Protein AF-A0A6A4GL50-F1 (afdb_monomer)

Organism: NCBI:txid1447944

Foldseek 3Di:
DDDPPPDQDDQDADDPQQAAELCPNHAPVVLLVQLCVSCVVQLLNCQQVVLQPQDDDPDFDPWDWDQDPVRDIDTDGPPDPDDDDDPSNDSHDDNVSSVVSQVSSLSNNVSRHDPLCVVPVCSVVDTNNRSNVSSCVSRVVVRVVVVVVVVVQVVPQDDDPPDDPVRSVVSD

Secondary structure (DSSP, 8-state):
------PPPPPPP--GGGSB-TTSSS-HHHHHHHHHHHHHTTT-THHHHSSSPPPPPP-PPPPEEEE-TTS-EEEEPPPPPPPP---TT-SS--HHHHHHHHHHHHHHHHHTBSSHHHH-TTTTTS-HHHHHHHHHHHHHHHHHHHHHHHHHHHHH-PPPTTS-HHHHHTT-

Structure (mmCIF, N/CA/C/O backbone):
data_AF-A0A6A4GL50-F1
#
_entry.id   AF-A0A6A4GL50-F1
#
loop_
_atom_site.group_PDB
_atom_site.id
_atom_site.type_symbol
_atom_site.label_atom_id
_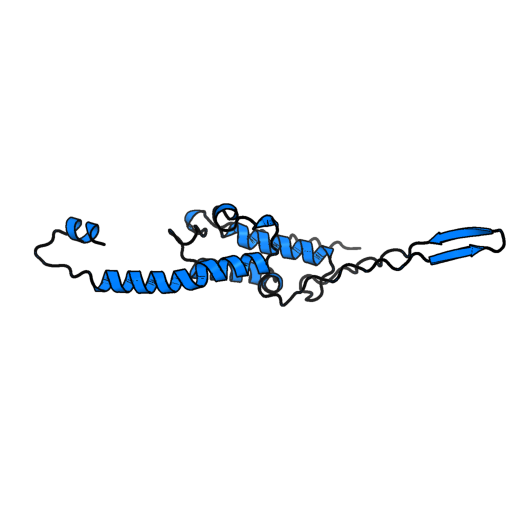atom_site.label_alt_id
_atom_site.label_comp_id
_atom_site.label_asym_id
_atom_site.label_entity_id
_atom_site.label_seq_id
_atom_site.pdbx_PDB_ins_code
_atom_site.Cartn_x
_atom_site.Cartn_y
_atom_site.Cartn_z
_atom_site.occupancy
_atom_site.B_iso_or_equiv
_atom_site.auth_seq_id
_atom_site.auth_comp_id
_atom_site.auth_asym_id
_atom_site.auth_atom_id
_atom_site.pdbx_PDB_model_num
ATOM 1 N N . MET A 1 1 ? 9.651 13.437 -33.288 1.00 37.19 1 MET A N 1
ATOM 2 C CA . MET A 1 1 ? 9.071 12.284 -32.567 1.00 37.19 1 MET A CA 1
ATOM 3 C C . MET A 1 1 ? 8.153 12.846 -31.500 1.00 37.19 1 MET A C 1
ATOM 5 O O . MET A 1 1 ? 8.618 13.631 -30.684 1.00 37.19 1 MET A O 1
ATOM 9 N N . ALA A 1 2 ? 6.850 12.583 -31.592 1.00 34.31 2 ALA A N 1
ATOM 10 C CA . ALA A 1 2 ? 5.874 13.139 -30.664 1.00 34.31 2 ALA A CA 1
ATOM 11 C C . ALA A 1 2 ? 6.056 12.478 -29.292 1.00 34.31 2 ALA A C 1
ATOM 13 O O . ALA A 1 2 ? 5.814 11.284 -29.136 1.00 34.31 2 ALA A O 1
ATOM 14 N N . SER A 1 3 ? 6.523 13.257 -28.316 1.00 41.41 3 SER A N 1
ATOM 15 C CA . SER A 1 3 ? 6.338 12.932 -26.907 1.00 41.41 3 SER A CA 1
ATOM 16 C C . SER A 1 3 ? 4.833 12.841 -26.684 1.00 41.41 3 SER A C 1
ATOM 18 O O . SER A 1 3 ? 4.125 13.834 -26.864 1.00 41.41 3 SER A O 1
ATOM 20 N N . ASN A 1 4 ? 4.324 11.650 -26.371 1.00 41.97 4 ASN A N 1
ATOM 21 C CA . ASN A 1 4 ? 2.962 11.496 -25.878 1.00 41.97 4 ASN A CA 1
ATOM 22 C C . ASN A 1 4 ? 2.911 12.166 -24.501 1.00 41.97 4 ASN A C 1
ATOM 24 O O . ASN A 1 4 ? 3.065 11.510 -23.475 1.00 41.97 4 ASN A O 1
ATOM 28 N N . GLY A 1 5 ? 2.740 13.491 -24.497 1.00 40.22 5 GLY A N 1
ATOM 29 C CA . GLY A 1 5 ? 2.567 14.348 -23.327 1.00 40.22 5 GLY A CA 1
ATOM 30 C C . GLY A 1 5 ? 1.222 14.112 -22.646 1.00 40.22 5 GLY A C 1
ATOM 31 O O . GLY A 1 5 ? 0.469 15.048 -22.399 1.00 40.22 5 GLY A O 1
ATOM 32 N N . ALA A 1 6 ? 0.893 12.851 -22.375 1.00 57.22 6 ALA A N 1
ATOM 33 C CA . ALA A 1 6 ? -0.196 12.504 -21.491 1.00 57.22 6 ALA A CA 1
ATOM 34 C C . ALA A 1 6 ? 0.267 12.836 -20.072 1.00 57.22 6 ALA A C 1
ATOM 36 O O . ALA A 1 6 ? 1.087 12.127 -19.487 1.00 57.22 6 ALA A O 1
ATOM 37 N N . ILE A 1 7 ? -0.232 13.954 -19.541 1.00 62.22 7 ILE A N 1
ATOM 38 C CA . ILE A 1 7 ? -0.081 14.300 -18.129 1.00 62.22 7 ILE A CA 1
ATOM 39 C C . ILE A 1 7 ? -0.572 13.096 -17.327 1.00 62.22 7 ILE A C 1
ATOM 41 O O . ILE A 1 7 ? -1.726 12.678 -17.439 1.00 62.22 7 ILE A O 1
ATOM 45 N N . LEU A 1 8 ? 0.337 12.503 -16.560 1.00 68.38 8 LEU A N 1
ATOM 46 C CA . LEU A 1 8 ? 0.020 11.365 -15.718 1.00 68.38 8 LEU A CA 1
ATOM 47 C C . LEU A 1 8 ? -1.052 11.775 -14.699 1.00 68.38 8 LEU A C 1
ATOM 49 O O . LEU A 1 8 ? -0.932 12.853 -14.113 1.00 68.38 8 LEU A O 1
ATOM 53 N N . PRO A 1 9 ? -2.082 10.941 -14.451 1.00 78.94 9 PRO A N 1
ATOM 54 C CA . PRO A 1 9 ? -3.105 11.290 -13.476 1.00 78.94 9 PRO A CA 1
ATOM 55 C C . PRO A 1 9 ? -2.478 11.590 -12.104 1.00 78.94 9 PRO A C 1
ATOM 57 O O . PRO A 1 9 ? -1.555 10.878 -11.686 1.00 78.94 9 PRO A O 1
ATOM 60 N N . PRO A 1 10 ? -2.952 12.625 -11.396 1.00 84.81 10 PRO A N 1
ATOM 61 C CA . PRO A 1 10 ? -2.401 12.984 -10.098 1.00 84.81 10 PRO A CA 1
ATOM 62 C C . PRO A 1 10 ? -2.530 11.818 -9.113 1.00 84.81 10 PRO A C 1
ATOM 64 O O . PRO A 1 10 ? -3.435 10.981 -9.210 1.00 84.81 10 PRO A O 1
ATOM 67 N N . ILE A 1 11 ? -1.607 11.753 -8.153 1.00 84.00 11 ILE A N 1
ATOM 68 C CA . ILE A 1 11 ? -1.756 10.840 -7.019 1.00 84.00 11 ILE A CA 1
ATOM 69 C C . ILE A 1 11 ? -3.000 11.297 -6.244 1.00 84.00 11 ILE A C 1
ATOM 71 O O . ILE A 1 11 ? -3.110 12.487 -5.948 1.00 84.00 11 ILE A O 1
ATOM 75 N N . PRO A 1 12 ? -3.943 10.392 -5.928 1.00 83.88 12 PRO A N 1
ATOM 76 C CA . PRO A 1 12 ? -5.129 10.765 -5.183 1.00 83.88 12 PRO A CA 1
ATOM 77 C C . PRO A 1 12 ? -4.728 11.265 -3.801 1.00 83.88 12 PRO A C 1
ATOM 79 O O . PRO A 1 12 ? -4.055 10.557 -3.041 1.00 83.88 12 PRO A O 1
ATOM 82 N N . GLU A 1 13 ? -5.168 12.475 -3.485 1.00 86.50 13 GLU A N 1
ATOM 83 C CA . GLU A 1 13 ? -5.058 13.042 -2.154 1.00 86.50 13 GLU A CA 1
ATOM 84 C C . GLU A 1 13 ? -6.230 12.543 -1.308 1.00 86.50 13 GLU A C 1
ATOM 86 O O . GLU A 1 13 ? -7.393 12.618 -1.709 1.00 86.50 13 GLU A O 1
ATOM 91 N N . VAL A 1 14 ? -5.912 11.972 -0.150 1.00 88.25 14 VAL A N 1
ATOM 92 C CA . VAL A 1 14 ? -6.900 11.456 0.796 1.00 88.25 14 VAL A CA 1
ATOM 93 C C . VAL A 1 14 ? -6.891 12.360 2.015 1.00 88.25 14 VAL A C 1
ATOM 95 O O . VAL A 1 14 ? -5.834 12.594 2.60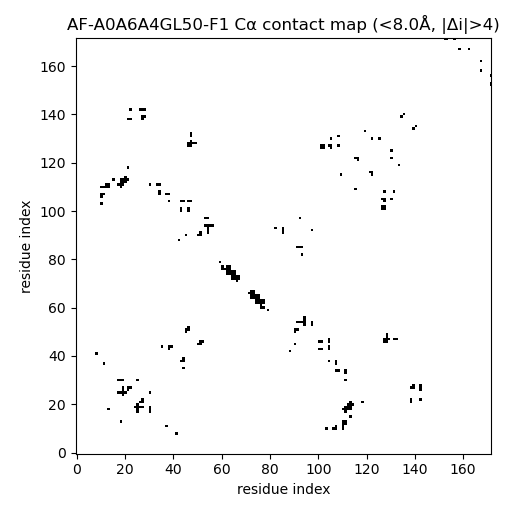7 1.00 88.25 14 VAL A O 1
ATOM 98 N N . SER A 1 15 ? -8.071 12.848 2.393 1.00 87.12 15 SER A N 1
ATOM 99 C CA . SER A 1 15 ? -8.266 13.651 3.597 1.00 87.12 15 SER A CA 1
ATOM 100 C C . SER A 1 15 ? -7.721 12.930 4.834 1.00 87.12 15 SER A C 1
ATOM 102 O O . SER A 1 15 ? -7.810 11.705 4.941 1.00 87.12 15 SER A O 1
ATOM 104 N N . ALA A 1 16 ? -7.131 13.683 5.765 1.00 86.69 16 ALA A N 1
ATOM 105 C CA . ALA A 1 16 ? -6.420 13.121 6.916 1.00 86.69 16 ALA A CA 1
ATOM 106 C C . ALA A 1 16 ? -7.304 12.219 7.799 1.00 86.69 16 ALA A C 1
ATOM 108 O O . ALA A 1 16 ? -6.832 11.226 8.340 1.00 86.69 16 ALA A O 1
ATOM 109 N N . ASP A 1 17 ? -8.601 12.508 7.887 1.00 87.25 17 ASP A N 1
ATOM 110 C CA . ASP A 1 17 ? -9.608 11.710 8.593 1.00 87.25 17 ASP A CA 1
ATOM 111 C C . ASP A 1 17 ? -9.887 10.339 7.951 1.00 87.25 17 ASP A C 1
ATOM 113 O O . ASP A 1 17 ? -10.417 9.444 8.610 1.00 87.25 17 ASP A O 1
ATOM 117 N N . LEU A 1 18 ? -9.517 10.159 6.681 1.00 90.25 18 LEU A N 1
ATOM 118 C CA . LEU A 1 18 ? -9.689 8.919 5.922 1.00 90.25 18 LEU A CA 1
ATOM 119 C C . LEU A 1 18 ? -8.384 8.138 5.734 1.00 90.25 18 LEU A C 1
ATOM 121 O O . LEU A 1 18 ? -8.414 7.033 5.167 1.00 90.25 18 LEU A O 1
ATOM 125 N N . LYS A 1 19 ? -7.252 8.686 6.183 1.00 93.19 19 LYS A N 1
ATOM 126 C CA . LYS A 1 19 ? -5.965 7.996 6.152 1.00 93.19 19 LYS A CA 1
ATOM 127 C C . LYS A 1 19 ? -5.919 6.888 7.195 1.00 93.19 19 LYS A C 1
ATOM 129 O O . LYS A 1 19 ? -6.568 6.942 8.235 1.00 93.19 19 LYS A O 1
ATOM 134 N N . PHE A 1 20 ? -5.177 5.841 6.873 1.00 92.94 20 PHE A N 1
ATOM 135 C CA . PHE A 1 20 ? -4.983 4.716 7.770 1.00 92.94 20 PHE A CA 1
ATOM 136 C C . PHE A 1 20 ? -4.006 5.067 8.883 1.00 92.94 20 PHE A C 1
ATOM 138 O O . PHE A 1 20 ? -2.849 5.345 8.602 1.00 92.94 20 PHE A O 1
ATOM 145 N N . ASP A 1 21 ? -4.456 4.971 10.126 1.00 90.38 21 ASP A N 1
ATOM 146 C CA . ASP A 1 21 ? -3.713 5.334 11.335 1.00 90.38 21 ASP A CA 1
ATOM 147 C C . ASP A 1 21 ? -3.294 4.096 12.147 1.00 90.38 21 ASP A C 1
ATOM 149 O O . ASP A 1 21 ? -3.345 4.077 13.374 1.00 90.38 21 ASP A O 1
ATOM 153 N N . GLY A 1 22 ? -2.970 2.995 11.461 1.00 87.69 22 GLY A N 1
ATOM 154 C CA . GLY A 1 22 ? -2.673 1.716 12.117 1.00 87.69 22 GLY A CA 1
ATOM 155 C C . GLY A 1 22 ? -3.911 0.970 12.632 1.00 87.69 22 GLY A C 1
ATOM 156 O O . GLY A 1 22 ? -3.774 -0.059 13.295 1.00 87.69 22 GLY A O 1
ATOM 157 N N . GLY A 1 23 ? -5.120 1.440 12.305 1.00 85.19 23 GLY A N 1
ATOM 158 C CA . GLY A 1 23 ? -6.375 0.812 12.720 1.00 85.19 23 GLY A CA 1
ATOM 159 C C . GLY A 1 23 ? -6.983 1.406 13.988 1.00 85.19 23 GLY A C 1
ATOM 160 O O . GLY A 1 23 ? -7.872 0.782 14.564 1.00 85.19 23 GLY A O 1
ATOM 161 N N . VAL A 1 24 ? -6.516 2.578 14.429 1.00 85.06 24 VAL A N 1
ATOM 162 C CA . VAL A 1 24 ? -7.022 3.252 15.634 1.00 85.06 24 VAL A CA 1
ATOM 163 C C . VAL A 1 24 ? -8.406 3.845 15.367 1.00 85.06 24 VAL A C 1
ATOM 165 O O . VAL A 1 24 ? -9.352 3.554 16.099 1.00 85.06 24 VAL A O 1
ATOM 168 N N . ARG A 1 25 ? -8.553 4.634 14.300 1.00 85.62 25 ARG A N 1
ATOM 169 C CA . ARG A 1 25 ? -9.828 5.238 13.876 1.00 85.62 25 ARG A CA 1
ATOM 170 C C . ARG A 1 25 ? -10.313 4.651 12.563 1.00 85.62 25 ARG A C 1
ATOM 172 O O . ARG A 1 25 ? -11.520 4.493 12.369 1.00 85.62 25 ARG A O 1
ATOM 179 N N . VAL A 1 26 ? -9.392 4.326 11.658 1.00 87.62 26 VAL A N 1
ATOM 180 C CA . VAL A 1 26 ? -9.728 3.863 10.310 1.00 87.62 26 VAL A CA 1
ATOM 181 C C . VAL A 1 26 ? -9.282 2.417 10.138 1.00 87.62 26 VAL A C 1
ATOM 183 O O . VAL A 1 26 ? -8.097 2.108 10.126 1.00 87.62 26 VAL A O 1
ATOM 186 N N . S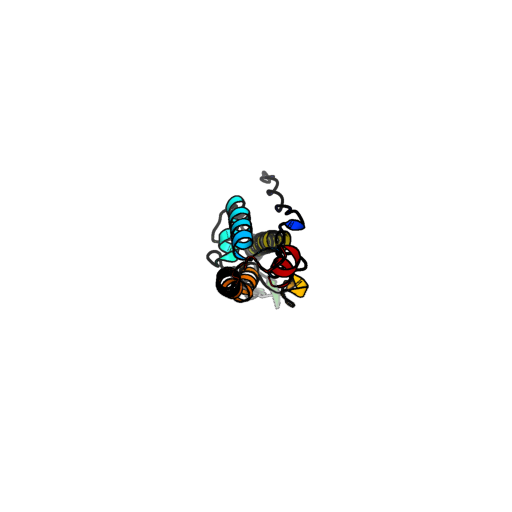ER A 1 27 ? -10.246 1.514 9.953 1.00 89.06 27 SER A N 1
ATOM 187 C CA . SER A 1 27 ? -9.959 0.095 9.710 1.00 89.06 27 SER A CA 1
ATOM 188 C C . SER A 1 27 ? -9.180 -0.127 8.410 1.00 89.06 27 SER A C 1
ATOM 190 O O . SER A 1 27 ? -9.330 0.594 7.418 1.00 89.06 27 SER A O 1
ATOM 192 N N . TRP A 1 28 ? -8.369 -1.184 8.387 1.00 91.81 28 TRP A N 1
ATOM 193 C CA . TRP A 1 28 ? -7.555 -1.527 7.222 1.00 91.81 28 TRP A CA 1
ATOM 194 C C . TRP A 1 28 ? -8.404 -1.932 6.010 1.00 91.81 28 TRP A C 1
ATOM 196 O O . TRP A 1 28 ? -8.091 -1.563 4.879 1.00 91.81 28 TRP A O 1
ATOM 206 N N . THR A 1 29 ? -9.506 -2.660 6.210 1.00 90.75 29 THR A N 1
ATOM 207 C CA . THR A 1 29 ? -10.356 -3.152 5.110 1.00 90.75 29 THR A CA 1
ATOM 208 C C . THR A 1 29 ? -10.853 -2.056 4.145 1.00 90.75 29 THR A C 1
ATOM 210 O O . THR A 1 29 ? -10.672 -2.215 2.929 1.00 90.75 29 THR A O 1
ATOM 213 N N . PRO A 1 30 ? -11.475 -0.949 4.603 1.00 91.56 30 PRO A N 1
ATOM 214 C CA . PRO A 1 30 ? -11.903 0.128 3.709 1.00 91.56 30 PRO A CA 1
ATOM 215 C C . PRO A 1 30 ? -10.725 0.859 3.054 1.00 91.56 30 PRO A C 1
ATOM 217 O O . PRO A 1 30 ? -10.812 1.190 1.871 1.00 91.56 30 PRO A O 1
ATOM 220 N N . VAL A 1 31 ? -9.613 1.055 3.768 1.00 93.81 31 VAL A N 1
ATOM 221 C CA . VAL A 1 31 ? -8.395 1.679 3.218 1.00 93.81 31 VAL A CA 1
ATOM 222 C C . VAL A 1 31 ? -7.830 0.828 2.090 1.00 93.81 31 VAL A C 1
ATOM 224 O O . VAL A 1 31 ? -7.614 1.331 0.990 1.00 93.81 31 VAL A O 1
ATOM 227 N N . LYS A 1 32 ? -7.666 -0.477 2.322 1.00 94.81 32 LYS A N 1
ATOM 228 C CA . LYS A 1 32 ? -7.207 -1.439 1.318 1.00 94.81 32 LYS A CA 1
ATOM 229 C C . LYS A 1 32 ? -8.040 -1.346 0.041 1.00 94.81 32 LYS A C 1
ATOM 231 O O . LYS A 1 32 ? -7.492 -1.352 -1.057 1.00 94.81 32 LYS A O 1
ATOM 236 N N . ARG A 1 33 ? -9.368 -1.240 0.171 1.00 94.25 33 ARG A N 1
ATOM 237 C CA . ARG A 1 33 ? -10.269 -1.078 -0.979 1.00 94.25 33 ARG A CA 1
ATOM 238 C C . ARG A 1 33 ? -10.013 0.236 -1.723 1.00 94.25 33 ARG A C 1
ATOM 240 O O . ARG A 1 33 ? -9.963 0.212 -2.950 1.00 94.25 33 ARG A O 1
ATOM 247 N N . ARG A 1 34 ? -9.828 1.351 -1.007 1.00 95.12 34 ARG A N 1
ATOM 248 C CA . ARG A 1 34 ? -9.492 2.654 -1.610 1.00 95.12 34 ARG A CA 1
ATOM 249 C C . ARG A 1 34 ? -8.161 2.605 -2.360 1.00 95.12 34 ARG A C 1
ATOM 251 O O . ARG A 1 34 ? -8.133 2.979 -3.526 1.00 95.12 34 ARG A O 1
ATOM 258 N N . ILE A 1 35 ? -7.115 2.045 -1.748 1.00 96.06 35 ILE A N 1
ATOM 259 C CA . ILE A 1 35 ? -5.802 1.870 -2.387 1.00 96.0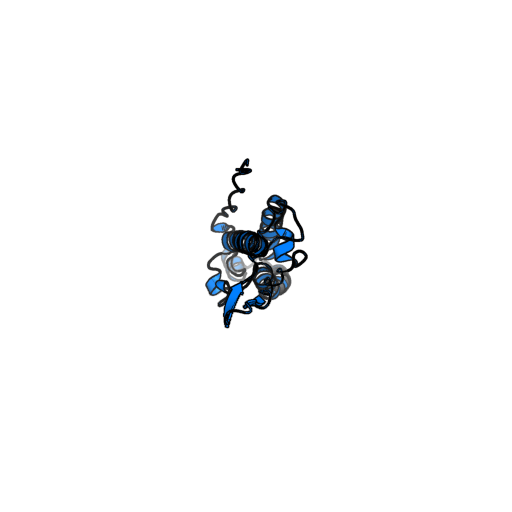6 35 ILE A CA 1
ATOM 260 C C . ILE A 1 35 ? -5.937 1.058 -3.682 1.00 96.06 35 ILE A C 1
ATOM 262 O O . ILE A 1 35 ? -5.490 1.505 -4.733 1.00 96.06 35 ILE A O 1
ATOM 266 N N . ILE A 1 36 ? -6.607 -0.101 -3.639 1.00 95.69 36 ILE A N 1
ATOM 267 C CA . ILE A 1 36 ? -6.799 -0.950 -4.828 1.00 95.69 36 ILE A CA 1
ATOM 268 C C . ILE A 1 36 ? -7.553 -0.200 -5.933 1.00 95.69 36 ILE A C 1
ATOM 270 O O . ILE A 1 36 ? -7.190 -0.313 -7.100 1.00 95.69 36 ILE A O 1
ATOM 274 N N . ASN A 1 37 ? -8.588 0.570 -5.594 1.00 94.50 37 ASN A N 1
ATOM 275 C CA . ASN A 1 37 ? -9.334 1.349 -6.582 1.00 94.50 37 ASN A CA 1
ATOM 276 C C . ASN A 1 37 ? -8.468 2.450 -7.212 1.00 94.50 37 ASN A C 1
ATOM 278 O O . ASN A 1 37 ? -8.472 2.589 -8.432 1.00 94.50 37 ASN A O 1
ATOM 282 N N . SER A 1 38 ? -7.682 3.165 -6.407 1.00 93.88 38 SER A N 1
ATOM 283 C CA . SER A 1 38 ? -6.730 4.180 -6.876 1.00 93.88 38 SER A CA 1
ATOM 284 C C . SER A 1 38 ? -5.636 3.594 -7.775 1.00 93.88 38 SER A C 1
ATOM 286 O O . SER A 1 38 ? -5.228 4.217 -8.748 1.00 93.88 38 SER A O 1
ATOM 288 N N . LEU A 1 39 ? -5.178 2.373 -7.489 1.00 93.69 39 LEU A N 1
ATOM 289 C CA . LEU A 1 39 ? -4.232 1.658 -8.350 1.00 93.69 39 LEU A CA 1
ATOM 290 C C . LEU A 1 39 ? -4.890 1.207 -9.660 1.00 93.69 39 LEU A C 1
ATOM 292 O O . LEU A 1 39 ? -4.280 1.317 -10.722 1.00 93.69 39 LEU A O 1
ATOM 296 N N . LYS A 1 40 ? -6.140 0.725 -9.608 1.00 91.44 40 LYS A N 1
ATOM 297 C CA . LYS A 1 40 ? -6.904 0.289 -10.790 1.00 91.44 40 LYS A CA 1
ATOM 298 C C . LYS A 1 40 ? -7.104 1.410 -11.799 1.00 91.44 40 LYS A C 1
ATOM 300 O O . LYS A 1 40 ? -6.895 1.179 -12.984 1.00 91.44 40 LYS A O 1
ATOM 305 N N . THR A 1 41 ? -7.467 2.608 -11.346 1.00 89.06 41 THR A N 1
ATOM 306 C CA . THR A 1 41 ? -7.694 3.756 -12.242 1.00 89.06 41 THR A CA 1
ATOM 307 C C . THR A 1 41 ? -6.428 4.208 -12.969 1.00 89.06 41 THR A C 1
ATOM 309 O O . THR A 1 41 ? -6.529 4.895 -13.981 1.00 89.06 41 THR A O 1
ATOM 312 N N . GLN A 1 42 ? -5.248 3.803 -12.491 1.00 89.00 42 GLN A N 1
ATOM 313 C CA . GLN A 1 42 ? -3.956 4.145 -13.087 1.00 89.00 42 GLN A CA 1
ATOM 314 C C . GLN A 1 42 ? -3.239 2.946 -13.729 1.00 89.00 42 GLN A C 1
ATOM 316 O O . GLN A 1 42 ? -2.118 3.103 -14.200 1.00 89.00 42 GLN A O 1
ATOM 321 N N . GLY A 1 43 ? -3.850 1.754 -13.751 1.00 88.56 43 GLY A N 1
ATOM 322 C CA . GLY A 1 43 ? -3.220 0.543 -14.292 1.00 88.56 43 GLY A CA 1
ATOM 323 C C . GLY A 1 43 ? -2.054 -0.002 -13.453 1.00 88.56 43 GLY A C 1
ATOM 324 O O . GLY A 1 43 ? -1.230 -0.748 -13.966 1.00 88.56 43 GLY A O 1
ATOM 325 N N . LEU A 1 44 ? -1.973 0.347 -12.164 1.00 92.12 44 LEU A N 1
ATOM 326 C CA . LEU A 1 44 ? -0.821 0.056 -11.295 1.00 92.12 44 LEU A CA 1
ATOM 327 C C . LEU A 1 44 ? -0.994 -1.169 -10.388 1.00 92.12 44 LEU A C 1
ATOM 329 O O . LEU A 1 44 ? -0.114 -1.478 -9.586 1.00 92.12 44 LEU A O 1
ATOM 333 N N . VAL A 1 45 ? -2.117 -1.884 -10.496 1.00 93.31 45 VAL A N 1
ATOM 334 C CA . VAL A 1 45 ? -2.422 -3.045 -9.635 1.00 93.31 45 VAL A CA 1
ATOM 335 C C . VAL A 1 45 ? -1.328 -4.109 -9.716 1.00 93.31 45 VAL A C 1
ATOM 337 O O . VAL A 1 45 ? -0.947 -4.661 -8.682 1.00 93.31 45 VAL A O 1
ATOM 340 N N . GLY A 1 46 ? -0.764 -4.312 -10.911 1.00 91.12 46 GLY A N 1
ATOM 341 C CA . GLY A 1 46 ? 0.229 -5.352 -11.159 1.00 91.12 46 GLY A CA 1
ATOM 342 C C . GLY A 1 46 ? 1.533 -5.210 -10.367 1.00 91.12 46 GLY A C 1
ATOM 343 O O . GLY A 1 46 ? 2.207 -6.196 -10.066 1.00 91.12 46 GLY A O 1
ATOM 344 N N . TYR A 1 47 ? 1.855 -3.983 -9.951 1.00 92.62 47 TYR A N 1
ATOM 345 C CA . TYR A 1 47 ? 3.014 -3.678 -9.107 1.00 92.62 47 TYR A CA 1
ATOM 346 C C . TYR A 1 47 ? 2.779 -4.006 -7.629 1.00 92.62 47 TYR A C 1
ATOM 348 O O . TYR A 1 47 ? 3.733 -4.076 -6.860 1.00 92.62 47 TYR A O 1
ATOM 356 N N . THR A 1 48 ? 1.521 -4.197 -7.217 1.00 9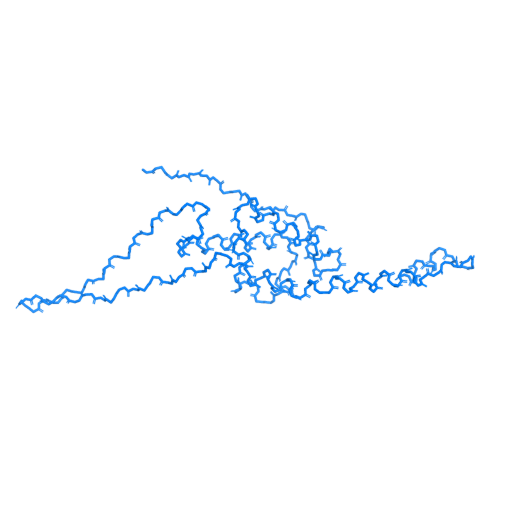3.88 48 THR A N 1
ATOM 357 C CA . THR A 1 48 ? 1.157 -4.539 -5.832 1.00 93.88 48 THR A CA 1
ATOM 358 C C . THR A 1 48 ? 0.799 -6.004 -5.632 1.00 93.88 48 THR A C 1
ATOM 360 O O . THR A 1 48 ? 0.987 -6.514 -4.533 1.00 93.88 48 THR A O 1
ATOM 363 N N . ASP A 1 49 ? 0.310 -6.696 -6.663 1.00 92.31 49 ASP A N 1
ATOM 364 C CA . ASP A 1 49 ? 0.049 -8.141 -6.606 1.00 92.31 49 ASP A CA 1
ATOM 365 C C . ASP A 1 49 ? 1.234 -8.988 -7.104 1.00 92.31 49 ASP A C 1
ATOM 367 O O . ASP A 1 49 ? 1.320 -10.174 -6.783 1.00 92.31 49 ASP A O 1
ATOM 371 N N . GLY A 1 50 ? 2.192 -8.369 -7.802 1.00 89.00 50 GLY A N 1
ATOM 372 C CA . GLY A 1 50 ? 3.384 -9.027 -8.334 1.00 89.00 50 GLY A CA 1
ATOM 373 C C . GLY A 1 50 ? 3.208 -9.641 -9.721 1.00 89.00 50 GLY A C 1
ATOM 374 O O . GLY A 1 50 ? 4.095 -10.367 -10.160 1.00 89.00 50 GLY A O 1
ATOM 375 N N . THR A 1 51 ? 2.108 -9.357 -10.422 1.00 90.44 51 THR A N 1
ATOM 376 C CA . THR A 1 51 ? 1.923 -9.773 -11.824 1.00 90.44 51 THR A CA 1
ATOM 377 C C . THR A 1 51 ? 2.864 -9.048 -12.791 1.00 90.44 51 THR A C 1
ATOM 379 O O . THR A 1 51 ? 3.111 -9.563 -13.878 1.00 90.44 51 THR A O 1
ATOM 382 N N . ILE A 1 52 ? 3.431 -7.900 -12.392 1.00 89.06 52 ILE A N 1
ATOM 383 C CA . ILE A 1 52 ? 4.476 -7.178 -13.135 1.00 89.06 52 ILE A CA 1
ATOM 384 C C . ILE A 1 52 ? 5.807 -7.300 -12.369 1.00 89.06 52 ILE A C 1
ATOM 386 O O . ILE A 1 52 ? 6.091 -6.486 -11.478 1.00 89.06 52 ILE A O 1
ATOM 390 N N . PRO A 1 53 ? 6.629 -8.327 -12.660 1.00 87.31 53 PRO A N 1
ATOM 391 C CA . PRO A 1 53 ? 7.892 -8.537 -11.963 1.00 87.31 53 PRO A CA 1
ATOM 392 C C . PRO A 1 53 ? 8.917 -7.457 -12.325 1.00 87.31 53 PRO A C 1
ATOM 394 O O . PRO A 1 53 ? 8.871 -6.863 -13.402 1.00 87.31 53 PRO A O 1
ATOM 397 N N . LYS A 1 54 ? 9.870 -7.220 -11.417 1.00 87.44 54 LYS A N 1
ATOM 398 C CA . LYS A 1 54 ? 11.013 -6.341 -11.682 1.00 87.44 54 LYS A CA 1
ATOM 399 C C . LYS A 1 54 ? 11.845 -6.922 -12.835 1.00 87.44 54 LYS A C 1
ATOM 401 O O . LYS A 1 54 ? 12.253 -8.082 -12.723 1.00 87.44 54 LYS A O 1
ATOM 406 N N . PRO A 1 55 ? 12.117 -6.154 -13.905 1.00 85.81 55 PRO A N 1
ATOM 407 C CA . PRO A 1 55 ? 12.967 -6.611 -14.991 1.00 85.81 55 PRO A CA 1
ATOM 408 C C . PRO A 1 55 ? 14.369 -6.988 -14.489 1.00 85.81 55 PRO A C 1
ATOM 410 O O . PRO A 1 55 ? 14.875 -6.386 -13.535 1.00 85.81 55 PRO A O 1
ATOM 413 N N . PRO A 1 56 ? 15.021 -7.986 -15.104 1.00 79.69 56 PRO A N 1
ATOM 414 C CA . PRO A 1 56 ? 16.426 -8.241 -14.842 1.00 79.69 56 PRO A CA 1
ATOM 415 C C . PRO A 1 56 ? 17.252 -7.029 -15.288 1.00 79.69 56 PRO A C 1
ATOM 417 O O . PRO A 1 56 ? 16.970 -6.412 -16.316 1.00 79.69 56 PRO A O 1
ATOM 420 N N . LEU A 1 57 ? 18.286 -6.693 -14.513 1.00 72.25 57 LEU A N 1
ATOM 421 C CA . LEU A 1 57 ? 19.254 -5.675 -14.915 1.00 72.25 57 LEU A CA 1
ATOM 422 C C . LEU A 1 57 ? 19.854 -6.071 -16.274 1.00 72.25 57 LEU A C 1
ATOM 424 O O . LEU A 1 57 ? 20.179 -7.251 -16.454 1.00 72.25 57 LEU A O 1
ATOM 428 N N . PRO A 1 58 ? 20.016 -5.126 -17.220 1.00 63.75 58 PRO A N 1
ATOM 429 C CA . PRO A 1 58 ? 20.707 -5.422 -18.461 1.00 63.75 58 PRO A CA 1
ATOM 430 C C . PRO A 1 58 ? 22.113 -5.903 -18.105 1.00 63.75 58 PRO A C 1
ATOM 432 O O . PRO A 1 58 ? 22.898 -5.187 -17.482 1.00 63.75 58 PRO A O 1
ATOM 435 N N . ILE A 1 59 ? 22.409 -7.153 -18.456 1.00 56.19 59 ILE A N 1
ATOM 436 C CA . ILE A 1 59 ? 23.749 -7.707 -18.319 1.00 56.19 59 ILE A CA 1
ATOM 437 C C . ILE A 1 59 ? 24.609 -6.895 -19.286 1.00 56.19 59 ILE A C 1
ATOM 439 O O . ILE A 1 59 ? 24.382 -6.948 -20.495 1.00 56.19 59 ILE A O 1
ATOM 443 N N . SER A 1 60 ? 25.552 -6.105 -18.765 1.00 55.22 60 SER A N 1
ATOM 444 C CA . SER A 1 60 ? 26.538 -5.445 -19.619 1.00 55.22 60 SER A CA 1
ATOM 445 C C . SER A 1 60 ? 27.236 -6.538 -20.415 1.00 55.22 60 SER A C 1
ATOM 447 O O . SER A 1 60 ? 27.852 -7.429 -19.827 1.00 55.22 60 SER A O 1
ATOM 449 N N . ALA A 1 61 ? 27.109 -6.497 -21.742 1.00 59.97 61 ALA A N 1
ATOM 450 C CA . ALA A 1 61 ? 27.869 -7.387 -22.600 1.00 59.97 61 ALA A CA 1
ATOM 451 C C . ALA A 1 61 ? 29.361 -7.224 -22.253 1.00 59.97 61 ALA A C 1
ATOM 453 O O . ALA A 1 61 ? 29.796 -6.094 -21.988 1.00 59.97 61 ALA A O 1
ATOM 454 N N . PRO A 1 62 ? 30.135 -8.322 -22.193 1.00 61.72 62 PRO A N 1
ATOM 455 C CA . PRO A 1 62 ? 31.562 -8.217 -21.941 1.00 61.72 62 PRO A CA 1
ATOM 456 C C . PRO A 1 62 ? 32.191 -7.296 -23.000 1.00 61.72 62 PRO A C 1
ATOM 458 O O . PRO A 1 62 ? 31.771 -7.334 -24.162 1.00 61.72 62 PRO A O 1
ATOM 461 N N . PRO A 1 63 ? 33.158 -6.445 -22.616 1.00 65.56 63 PRO A N 1
ATOM 462 C CA . PRO A 1 63 ? 33.835 -5.577 -23.567 1.00 65.56 63 PRO A CA 1
ATOM 463 C C . PRO A 1 63 ? 34.471 -6.426 -24.670 1.00 65.56 63 PRO A C 1
ATOM 465 O O . PRO A 1 63 ? 35.129 -7.430 -24.393 1.00 65.56 63 PRO A O 1
ATOM 468 N N . ILE A 1 64 ? 34.262 -6.027 -25.923 1.00 71.19 64 ILE A N 1
ATOM 469 C CA . ILE A 1 64 ? 34.916 -6.649 -27.073 1.00 71.19 64 ILE A CA 1
ATOM 470 C C . ILE A 1 64 ? 36.244 -5.932 -27.300 1.00 71.19 64 ILE A C 1
ATOM 472 O O . ILE A 1 64 ? 36.284 -4.737 -27.610 1.00 71.19 64 ILE A O 1
ATOM 476 N N . THR A 1 65 ? 37.335 -6.673 -27.116 1.00 71.06 65 THR A N 1
ATOM 477 C CA . THR A 1 65 ? 38.696 -6.208 -27.388 1.00 71.06 65 THR A CA 1
ATOM 478 C C . THR A 1 65 ? 39.074 -6.612 -28.804 1.00 71.06 65 THR A C 1
ATOM 480 O O . THR A 1 65 ? 39.111 -7.800 -29.123 1.00 71.06 65 THR A O 1
ATOM 483 N N . VAL A 1 66 ? 39.360 -5.632 -29.656 1.00 73.19 66 VAL A N 1
ATOM 484 C CA . VAL A 1 66 ? 39.883 -5.861 -31.005 1.00 73.19 66 VAL A CA 1
ATOM 485 C C . VAL A 1 66 ? 41.334 -5.396 -31.025 1.00 73.19 66 VAL A C 1
ATOM 487 O O . VAL A 1 66 ? 41.614 -4.218 -30.806 1.00 73.19 66 VAL A O 1
ATOM 490 N N . THR A 1 67 ? 42.258 -6.324 -31.271 1.00 73.69 67 THR A N 1
ATOM 491 C CA . THR A 1 67 ? 43.683 -6.019 -31.446 1.00 73.69 67 THR A CA 1
ATOM 492 C C . THR A 1 67 ? 43.986 -5.928 -32.934 1.00 73.69 67 THR A C 1
ATOM 494 O O . THR A 1 67 ? 43.826 -6.908 -33.664 1.00 73.69 67 THR A O 1
ATOM 497 N N . ALA A 1 68 ? 44.400 -4.751 -33.388 1.00 73.94 68 ALA A N 1
ATOM 498 C CA . ALA A 1 68 ? 44.857 -4.534 -34.750 1.00 73.94 68 ALA A CA 1
ATOM 499 C C . ALA A 1 68 ? 46.292 -5.080 -34.939 1.00 73.94 68 ALA A C 1
ATOM 501 O O . ALA A 1 68 ? 47.053 -5.199 -33.973 1.00 73.94 68 ALA A O 1
ATOM 502 N N . PRO A 1 69 ? 46.687 -5.445 -36.174 1.00 72.25 69 PRO A N 1
ATOM 503 C CA . PRO A 1 69 ? 48.006 -6.024 -36.459 1.00 72.25 69 PRO A CA 1
ATOM 504 C C . PRO A 1 69 ? 49.185 -5.068 -36.205 1.00 72.25 69 PRO A C 1
ATOM 506 O O . PRO A 1 69 ? 50.329 -5.511 -36.182 1.00 72.25 69 PRO A O 1
ATOM 509 N N . ASP A 1 70 ? 48.922 -3.779 -35.990 1.00 80.12 70 ASP A N 1
ATOM 510 C CA . ASP A 1 70 ? 49.895 -2.757 -35.585 1.00 80.12 70 ASP A CA 1
ATOM 511 C C . ASP A 1 70 ? 50.139 -2.711 -34.060 1.00 80.12 70 ASP A C 1
ATOM 513 O O . ASP A 1 70 ? 50.906 -1.879 -33.578 1.00 80.12 70 ASP A O 1
ATOM 517 N N . GLY A 1 71 ? 49.507 -3.606 -33.293 1.00 73.50 71 GLY A N 1
ATOM 518 C CA . GLY A 1 71 ? 49.597 -3.647 -31.833 1.00 73.50 71 GLY A CA 1
ATOM 519 C C . GLY A 1 71 ? 48.652 -2.673 -31.127 1.00 73.50 71 GLY A C 1
ATOM 520 O O . GLY A 1 71 ? 48.670 -2.601 -29.897 1.00 73.50 71 GLY A O 1
ATOM 521 N N . SER A 1 72 ? 47.808 -1.947 -31.864 1.00 69.25 72 SER A N 1
ATOM 522 C CA . SER A 1 72 ? 46.786 -1.085 -31.279 1.00 69.25 72 SER A CA 1
ATOM 523 C C . SER A 1 72 ? 45.606 -1.919 -30.769 1.00 69.25 72 SER A C 1
ATOM 525 O O . SER A 1 72 ? 44.957 -2.648 -31.521 1.00 69.25 72 SER A O 1
ATOM 527 N N . THR A 1 73 ? 45.318 -1.823 -29.472 1.00 67.50 73 THR A N 1
ATOM 528 C CA . THR A 1 73 ? 44.135 -2.433 -28.844 1.00 67.50 73 THR A CA 1
ATOM 529 C C . THR A 1 73 ? 43.008 -1.415 -28.730 1.00 67.50 73 THR A C 1
ATOM 531 O O . THR A 1 73 ? 43.144 -0.407 -28.036 1.00 67.50 73 THR A O 1
ATOM 534 N N . LEU A 1 74 ? 41.871 -1.709 -29.359 1.00 69.38 74 LEU A N 1
ATOM 535 C CA . LEU A 1 74 ? 40.623 -0.965 -29.211 1.00 69.38 74 LEU A CA 1
ATOM 536 C C . LEU A 1 74 ? 39.639 -1.788 -28.381 1.00 69.38 74 LEU A C 1
ATOM 538 O O . LEU A 1 74 ? 39.180 -2.853 -28.796 1.00 69.38 74 LEU A O 1
ATOM 542 N N . THR A 1 75 ? 39.303 -1.275 -27.202 1.00 67.44 75 THR A N 1
ATOM 543 C CA . THR A 1 75 ? 38.244 -1.830 -26.358 1.00 67.44 75 THR A CA 1
ATOM 544 C C . THR A 1 75 ? 36.964 -1.078 -26.672 1.00 67.44 75 THR A C 1
ATOM 546 O O . THR A 1 75 ? 36.873 0.123 -26.418 1.00 67.44 75 THR A O 1
ATOM 549 N N . THR A 1 76 ? 35.973 -1.764 -27.234 1.00 58.09 76 THR A N 1
ATOM 550 C CA . THR A 1 76 ? 34.661 -1.161 -27.485 1.00 58.09 76 THR A CA 1
ATOM 551 C C . THR A 1 76 ? 33.633 -1.820 -26.576 1.00 58.09 76 THR A C 1
ATOM 553 O O . THR A 1 76 ? 33.514 -3.042 -26.513 1.00 58.09 76 THR A O 1
ATOM 556 N N . THR A 1 77 ? 32.910 -1.012 -25.809 1.00 58.22 77 THR A N 1
ATOM 557 C CA . THR A 1 77 ? 31.729 -1.489 -25.089 1.00 58.22 77 THR A CA 1
ATOM 558 C C . THR A 1 77 ? 30.556 -1.366 -26.055 1.00 58.22 77 THR A C 1
ATOM 560 O O . THR A 1 77 ? 30.340 -0.263 -26.570 1.00 58.22 77 THR A O 1
ATOM 563 N N . PRO A 1 78 ? 29.804 -2.444 -26.347 1.00 55.97 78 PRO A N 1
ATOM 564 C CA . PRO A 1 78 ? 28.597 -2.324 -27.151 1.00 55.97 78 PRO A CA 1
ATOM 565 C C . PRO A 1 78 ? 27.671 -1.279 -26.513 1.00 55.97 78 PRO A C 1
ATOM 567 O O . PRO A 1 78 ? 27.481 -1.322 -25.292 1.00 55.97 78 PRO A O 1
ATOM 570 N N . PRO A 1 79 ? 27.105 -0.331 -27.283 1.00 54.25 79 PRO A N 1
ATOM 571 C CA . PRO A 1 79 ? 26.138 0.602 -26.729 1.00 54.25 79 PRO A CA 1
ATOM 572 C C . PRO A 1 79 ? 24.974 -0.196 -26.139 1.00 54.25 79 PRO A C 1
ATOM 574 O O . PRO A 1 79 ? 24.444 -1.104 -26.785 1.00 54.25 79 PRO A O 1
ATOM 577 N N . ALA A 1 80 ? 24.600 0.123 -24.898 1.00 55.19 80 ALA A N 1
ATOM 578 C CA . ALA A 1 80 ? 23.417 -0.450 -24.274 1.00 55.19 80 ALA A CA 1
ATOM 579 C C . ALA A 1 80 ? 22.225 -0.222 -25.213 1.00 55.19 80 ALA A C 1
ATOM 581 O O . ALA A 1 80 ? 21.997 0.906 -25.656 1.00 55.19 80 ALA A O 1
ATOM 582 N N . ALA A 1 81 ? 21.512 -1.296 -25.567 1.00 54.03 81 ALA A N 1
ATOM 583 C CA . ALA A 1 81 ? 20.361 -1.210 -26.455 1.00 54.03 81 ALA A CA 1
ATOM 584 C C . ALA A 1 81 ? 19.382 -0.169 -25.896 1.00 54.03 81 ALA A C 1
ATOM 586 O O . ALA A 1 81 ? 18.903 -0.310 -24.770 1.00 54.03 81 ALA A O 1
ATOM 587 N N . ALA A 1 82 ? 19.131 0.895 -26.664 1.00 50.03 82 ALA A N 1
ATOM 588 C CA . ALA A 1 82 ? 18.212 1.950 -26.267 1.00 50.03 82 ALA A CA 1
ATOM 589 C C . ALA A 1 82 ? 16.836 1.327 -25.998 1.00 50.03 82 ALA A C 1
ATOM 591 O O . ALA A 1 82 ? 16.274 0.666 -26.875 1.00 50.03 82 ALA A O 1
ATOM 592 N N . ALA A 1 83 ? 16.325 1.498 -24.776 1.00 56.19 83 ALA A N 1
ATOM 593 C CA . ALA A 1 83 ? 15.031 0.962 -24.386 1.00 56.19 83 ALA A CA 1
ATOM 594 C C . ALA A 1 83 ? 13.953 1.526 -25.322 1.00 56.19 83 ALA A C 1
ATOM 596 O O . ALA A 1 83 ? 13.759 2.739 -25.415 1.00 56.19 83 ALA A O 1
ATOM 597 N N . ALA A 1 84 ? 13.282 0.641 -26.061 1.00 56.88 84 ALA A N 1
ATOM 598 C CA . ALA A 1 84 ? 12.124 1.021 -26.853 1.00 56.88 84 ALA A CA 1
ATOM 599 C C . ALA A 1 84 ? 11.031 1.535 -25.906 1.00 56.88 84 ALA A C 1
ATOM 601 O O . ALA A 1 84 ? 10.809 0.939 -24.856 1.00 56.88 84 ALA A O 1
ATOM 602 N N . ALA A 1 85 ? 10.362 2.632 -26.274 1.00 54.75 85 ALA A N 1
ATOM 603 C CA . ALA A 1 85 ? 9.270 3.188 -25.482 1.00 54.75 85 ALA A CA 1
ATOM 604 C C . ALA A 1 85 ? 8.181 2.124 -25.291 1.00 54.75 85 ALA A C 1
ATOM 606 O O . ALA A 1 85 ? 7.568 1.676 -26.268 1.00 54.75 85 ALA A O 1
ATOM 607 N N . THR A 1 86 ? 7.955 1.704 -24.050 1.00 56.47 86 THR A N 1
ATOM 608 C CA . THR A 1 86 ? 7.006 0.638 -23.756 1.00 56.47 86 THR A CA 1
ATOM 609 C C . THR A 1 86 ? 5.608 1.238 -23.612 1.00 56.47 86 THR A C 1
ATOM 611 O O . THR A 1 86 ? 5.420 2.359 -23.140 1.00 56.47 86 THR A O 1
ATOM 614 N N . ALA A 1 87 ? 4.580 0.510 -24.051 1.00 61.41 87 ALA A N 1
ATOM 615 C CA . ALA A 1 87 ? 3.199 0.951 -23.877 1.00 61.41 87 ALA A CA 1
ATOM 616 C C . ALA A 1 87 ? 2.868 1.162 -22.385 1.00 61.41 87 ALA A C 1
ATOM 618 O O . ALA A 1 87 ? 3.293 0.383 -21.535 1.00 61.41 87 ALA A O 1
ATOM 619 N N . VAL A 1 88 ? 2.037 2.167 -22.080 1.00 58.09 88 VAL A N 1
ATOM 620 C CA . VAL A 1 88 ? 1.661 2.576 -20.706 1.00 58.09 88 VAL A CA 1
ATOM 621 C C . VAL A 1 88 ? 1.073 1.429 -19.865 1.00 58.09 88 VAL A C 1
ATOM 623 O O . VAL A 1 88 ? 1.192 1.441 -18.645 1.00 58.09 88 VAL A O 1
ATOM 626 N N . PHE A 1 89 ? 0.479 0.422 -20.512 1.00 63.53 89 PHE A N 1
ATOM 627 C CA . PHE A 1 89 ? -0.105 -0.768 -19.879 1.00 63.53 89 PHE A CA 1
ATOM 628 C C . PHE A 1 89 ? 0.698 -2.051 -20.132 1.00 63.53 89 PHE A C 1
ATOM 630 O O . PHE A 1 89 ? 0.150 -3.151 -20.066 1.00 63.53 89 PHE A O 1
ATOM 637 N N . SER A 1 90 ? 1.978 -1.935 -20.480 1.00 68.00 90 SER A N 1
ATOM 638 C CA . SER A 1 90 ? 2.815 -3.108 -20.703 1.00 68.00 90 SER A CA 1
ATOM 639 C C . SER A 1 90 ? 3.026 -3.886 -19.414 1.00 68.00 90 SER A C 1
ATOM 641 O O . SER A 1 90 ? 3.395 -3.335 -18.379 1.00 68.00 90 SER A O 1
ATOM 643 N N . THR A 1 91 ? 2.850 -5.199 -19.504 1.00 72.69 91 THR A N 1
ATOM 644 C CA . THR A 1 91 ? 3.203 -6.142 -18.441 1.00 72.69 91 THR A CA 1
ATOM 645 C C . THR A 1 91 ? 4.704 -6.431 -18.395 1.00 72.69 91 THR A C 1
ATOM 647 O O . THR A 1 91 ? 5.173 -7.038 -17.439 1.00 72.69 91 THR A O 1
ATOM 650 N N . ASN A 1 92 ? 5.455 -5.974 -19.404 1.00 78.69 92 ASN A N 1
ATOM 651 C CA . ASN A 1 92 ? 6.904 -6.114 -19.530 1.00 78.69 92 ASN A CA 1
ATOM 652 C C . ASN A 1 92 ? 7.546 -4.720 -19.682 1.00 78.69 92 ASN A C 1
ATOM 654 O O . ASN A 1 92 ? 7.955 -4.361 -20.788 1.00 78.69 92 ASN A O 1
ATOM 658 N N . PRO A 1 93 ? 7.555 -3.888 -18.625 1.00 83.12 93 PRO A N 1
ATOM 659 C CA . PRO A 1 93 ? 8.194 -2.575 -18.664 1.00 83.12 93 PRO A CA 1
ATOM 660 C C . PRO A 1 93 ? 9.722 -2.697 -18.753 1.00 83.12 93 PRO A C 1
ATOM 662 O O . PRO A 1 93 ? 10.303 -3.691 -18.312 1.00 83.12 93 PRO A O 1
ATOM 665 N N . SER A 1 94 ? 10.388 -1.661 -19.263 1.00 84.25 94 SER A N 1
ATOM 666 C CA . SER A 1 94 ? 11.833 -1.496 -19.069 1.00 84.25 94 SER A CA 1
ATOM 667 C C . SER A 1 94 ? 12.173 -1.292 -17.584 1.00 84.25 94 SER A C 1
ATOM 669 O O . SER A 1 94 ? 11.299 -1.034 -16.753 1.00 84.25 94 SER A O 1
ATOM 671 N N . GLN A 1 95 ? 13.457 -1.388 -17.225 1.00 84.06 95 GLN A N 1
ATOM 672 C CA . GLN A 1 95 ? 13.896 -1.216 -15.836 1.00 84.06 95 GLN A CA 1
ATOM 673 C C . GLN A 1 95 ? 13.530 0.168 -15.273 1.00 84.06 95 GLN A C 1
ATOM 675 O O . GLN A 1 95 ? 13.087 0.269 -14.130 1.00 84.06 95 GLN A O 1
ATOM 680 N N . GLU A 1 96 ? 13.695 1.224 -16.068 1.00 83.69 96 GLU A N 1
ATOM 681 C CA . GLU A 1 96 ? 13.401 2.604 -15.667 1.00 83.69 96 GLU A CA 1
ATOM 682 C C . GLU A 1 96 ? 11.894 2.835 -15.517 1.00 83.69 96 GLU A C 1
ATOM 684 O O . GLU A 1 96 ? 11.441 3.368 -14.503 1.00 83.69 96 GLU A O 1
ATOM 689 N N . GLU A 1 97 ? 11.100 2.351 -16.476 1.00 85.31 97 GLU A N 1
ATOM 690 C CA . GLU A 1 97 ? 9.637 2.417 -16.408 1.00 85.31 97 GLU A CA 1
ATOM 691 C C . GLU A 1 97 ? 9.095 1.612 -15.226 1.00 85.31 97 GLU A C 1
ATOM 693 O O . GLU A 1 97 ? 8.165 2.055 -14.550 1.00 85.31 97 GLU A O 1
ATOM 698 N N . TRP A 1 98 ? 9.684 0.447 -14.938 1.00 89.75 98 TRP A N 1
ATOM 699 C CA . TRP A 1 98 ? 9.292 -0.351 -13.783 1.00 89.75 98 TRP A CA 1
ATOM 700 C C . TRP A 1 98 ? 9.526 0.415 -12.483 1.00 89.75 98 TRP A C 1
ATOM 702 O O . TRP A 1 98 ? 8.621 0.464 -11.652 1.00 89.75 98 TRP A O 1
ATOM 712 N N . VAL A 1 99 ? 10.700 1.038 -12.312 1.00 90.31 99 VAL A N 1
ATOM 713 C CA . VAL A 1 99 ? 11.021 1.843 -11.119 1.00 90.31 99 VAL A CA 1
ATOM 714 C C . VAL A 1 99 ? 10.034 2.995 -10.981 1.00 90.31 99 VAL A C 1
ATOM 716 O O . VAL A 1 99 ? 9.423 3.149 -9.925 1.00 90.31 99 VAL A O 1
ATOM 719 N N . PHE A 1 100 ? 9.800 3.735 -12.064 1.00 90.31 100 PHE A N 1
ATOM 720 C CA . PHE A 1 100 ? 8.877 4.864 -12.074 1.00 90.31 100 PHE A CA 1
ATOM 721 C C . PHE A 1 100 ? 7.448 4.466 -11.666 1.00 90.31 100 PHE A C 1
ATOM 723 O O . PHE A 1 100 ? 6.849 5.078 -10.779 1.00 90.31 100 PHE A O 1
ATOM 730 N N . GLN A 1 101 ? 6.894 3.417 -12.278 1.00 91.31 101 GLN A N 1
ATOM 731 C CA . GLN A 1 101 ? 5.530 2.964 -11.990 1.00 91.31 101 GLN A CA 1
ATOM 732 C C . GLN A 1 101 ? 5.417 2.315 -10.602 1.00 91.31 101 GLN A C 1
ATOM 734 O O . GLN A 1 101 ? 4.413 2.505 -9.911 1.00 91.31 101 GLN A O 1
ATOM 739 N N . ASN A 1 102 ? 6.455 1.603 -10.154 1.00 93.69 102 ASN A N 1
ATOM 740 C CA . ASN A 1 102 ? 6.537 1.073 -8.796 1.00 93.69 102 ASN A CA 1
ATOM 741 C C . ASN A 1 102 ? 6.541 2.200 -7.754 1.00 93.69 102 ASN A C 1
ATOM 743 O O . ASN A 1 102 ? 5.789 2.140 -6.781 1.00 93.69 102 ASN A O 1
ATOM 747 N N . ASP A 1 103 ? 7.344 3.244 -7.954 1.00 93.62 103 ASP A N 1
ATOM 748 C CA . ASP A 1 103 ? 7.407 4.387 -7.038 1.00 93.62 103 ASP A CA 1
ATOM 749 C C . ASP A 1 103 ? 6.098 5.169 -7.026 1.00 93.62 103 ASP A C 1
ATOM 751 O O . ASP A 1 103 ? 5.639 5.622 -5.975 1.00 93.62 103 ASP A O 1
ATOM 755 N N . ARG A 1 104 ? 5.419 5.235 -8.169 1.00 92.81 104 ARG A N 1
ATOM 756 C CA . ARG A 1 104 ? 4.076 5.800 -8.255 1.00 92.81 104 ARG A CA 1
ATOM 757 C C . ARG A 1 104 ? 3.040 4.972 -7.496 1.00 92.81 104 ARG A C 1
ATOM 759 O O . ARG A 1 104 ? 2.239 5.537 -6.750 1.00 92.81 104 ARG A O 1
ATOM 766 N N . ALA A 1 105 ? 3.083 3.644 -7.611 1.00 94.94 105 ALA A N 1
ATOM 767 C CA . ALA A 1 105 ? 2.243 2.748 -6.818 1.00 94.94 105 ALA A CA 1
ATOM 768 C C . ALA A 1 105 ? 2.530 2.891 -5.310 1.00 94.94 105 ALA A C 1
ATOM 770 O O . ALA A 1 105 ? 1.591 2.989 -4.515 1.00 94.94 105 ALA A O 1
ATOM 771 N N . LYS A 1 106 ? 3.808 3.007 -4.912 1.00 95.50 106 LYS A N 1
ATOM 772 C CA . LYS A 1 106 ? 4.204 3.357 -3.534 1.00 95.50 106 LYS A CA 1
ATOM 773 C C . LYS A 1 106 ? 3.616 4.699 -3.108 1.00 95.50 106 LYS A C 1
ATOM 775 O O . LYS A 1 106 ? 3.106 4.795 -1.997 1.00 95.50 106 LYS A O 1
ATOM 780 N N . GLY A 1 107 ? 3.652 5.713 -3.969 1.00 94.62 107 GLY A N 1
ATOM 781 C CA . GLY A 1 107 ? 3.079 7.035 -3.711 1.00 94.62 107 GLY A CA 1
ATOM 782 C C . GLY A 1 107 ? 1.578 6.989 -3.414 1.00 94.62 107 GLY A C 1
ATOM 783 O O . GLY A 1 107 ? 1.123 7.622 -2.465 1.00 94.62 107 GLY A O 1
ATOM 784 N N . ILE A 1 108 ? 0.820 6.172 -4.151 1.00 95.62 108 ILE A N 1
ATOM 785 C CA . ILE A 1 108 ? -0.611 5.945 -3.887 1.00 95.62 108 ILE A CA 1
ATOM 786 C C . ILE A 1 108 ? -0.823 5.261 -2.532 1.00 95.62 108 ILE A C 1
ATOM 788 O O . ILE A 1 108 ? -1.704 5.664 -1.778 1.00 95.62 108 ILE A O 1
ATOM 792 N N . ILE A 1 109 ? -0.024 4.246 -2.191 1.00 95.88 109 ILE A N 1
ATOM 793 C CA . ILE A 1 109 ? -0.107 3.600 -0.871 1.00 95.88 109 ILE A CA 1
ATOM 794 C C . ILE A 1 109 ? 0.191 4.628 0.230 1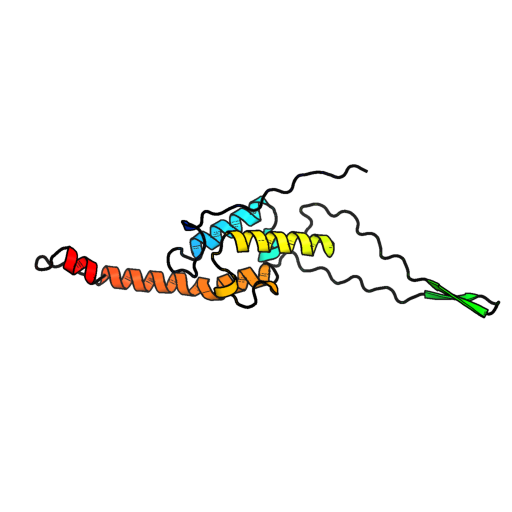.00 95.88 109 ILE A C 1
ATOM 796 O O . ILE A 1 109 ? -0.594 4.764 1.167 1.00 95.88 109 ILE A O 1
ATOM 800 N N . LYS A 1 110 ? 1.278 5.395 0.079 1.00 95.06 110 LYS A N 1
ATOM 801 C CA . LYS A 1 110 ? 1.698 6.461 1.000 1.00 95.06 110 LYS A CA 1
ATOM 802 C C . LYS A 1 110 ? 0.613 7.524 1.188 1.00 95.06 110 LYS A C 1
ATOM 804 O O . LYS A 1 110 ? 0.404 7.968 2.308 1.00 95.06 110 LYS A O 1
ATOM 809 N N . SER A 1 111 ? -0.119 7.903 0.138 1.00 95.12 111 SER A N 1
ATOM 810 C CA . SER A 1 111 ? -1.166 8.928 0.255 1.00 95.12 111 SER A CA 1
ATOM 811 C C . SER A 1 111 ? -2.378 8.483 1.081 1.00 95.12 111 SER A C 1
ATOM 813 O O . SER A 1 111 ? -3.103 9.328 1.601 1.00 95.12 111 SER A O 1
ATOM 815 N N . HIS A 1 112 ? -2.583 7.172 1.241 1.00 95.12 112 HIS A N 1
ATOM 816 C CA . HIS A 1 112 ? -3.703 6.590 1.986 1.00 95.12 112 HIS A CA 1
ATOM 817 C C . HIS A 1 112 ? -3.348 6.190 3.425 1.00 95.12 112 HIS A C 1
ATOM 819 O O . HIS A 1 112 ? -4.231 5.732 4.155 1.00 95.12 112 HIS A O 1
ATOM 825 N N . VAL A 1 113 ? -2.086 6.324 3.832 1.00 93.94 113 VAL A N 1
ATOM 826 C CA . VAL A 1 113 ? -1.591 5.919 5.151 1.00 93.94 113 VAL A CA 1
ATOM 827 C C . VAL A 1 113 ? -1.056 7.143 5.881 1.00 93.94 113 VAL A C 1
ATOM 829 O O . VAL A 1 113 ? -0.331 7.948 5.300 1.00 93.94 113 VAL A O 1
ATOM 832 N N . ASP A 1 114 ? -1.449 7.295 7.139 1.00 94.06 114 ASP A N 1
ATOM 833 C CA . ASP A 1 114 ? -0.912 8.324 8.015 1.00 94.06 114 ASP A CA 1
ATOM 834 C C . ASP A 1 114 ? 0.368 7.815 8.673 1.00 94.06 114 ASP A C 1
ATOM 836 O O . ASP A 1 114 ? 0.433 6.655 9.079 1.00 94.06 114 ASP A O 1
ATOM 840 N N . ASP A 1 115 ? 1.390 8.669 8.708 1.00 90.12 115 ASP A N 1
ATOM 841 C CA . ASP A 1 115 ? 2.703 8.374 9.293 1.00 90.12 115 ASP A CA 1
ATOM 842 C C . ASP A 1 115 ? 3.249 6.963 8.966 1.00 90.12 115 ASP A C 1
ATOM 844 O O . ASP A 1 115 ? 3.566 6.146 9.829 1.00 90.12 115 ASP A O 1
ATOM 848 N N . LEU A 1 116 ? 3.354 6.645 7.670 1.00 91.62 116 LEU A N 1
ATOM 849 C CA . LEU A 1 116 ? 3.812 5.328 7.212 1.00 91.62 116 LEU A CA 1
ATOM 850 C C . LEU A 1 116 ? 5.135 4.842 7.858 1.00 91.62 116 LEU A C 1
ATOM 852 O O . LEU A 1 116 ? 5.212 3.644 8.151 1.00 91.62 116 LEU A O 1
ATOM 856 N N . PRO A 1 117 ? 6.158 5.691 8.102 1.00 91.88 117 PRO A N 1
ATOM 857 C CA . PRO A 1 117 ? 7.399 5.263 8.750 1.00 91.88 117 PRO A CA 1
ATOM 858 C C . PRO A 1 117 ? 7.220 4.734 10.179 1.00 91.88 117 PRO A C 1
ATOM 860 O O . PRO A 1 117 ? 7.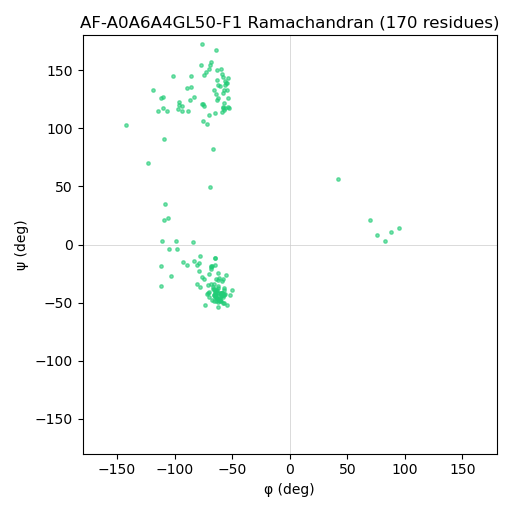975 3.847 10.582 1.00 91.88 117 PRO A O 1
ATOM 863 N N . SER A 1 118 ? 6.231 5.218 10.941 1.00 91.19 118 SER A N 1
ATOM 864 C CA . SER A 1 118 ? 5.962 4.684 12.285 1.00 91.19 118 SER A CA 1
ATOM 865 C C . SER A 1 118 ? 5.237 3.342 12.249 1.00 91.19 118 SER A C 1
ATOM 867 O O . SER A 1 118 ? 5.427 2.512 13.139 1.00 91.19 118 SER A O 1
ATOM 869 N N . LEU A 1 119 ? 4.456 3.085 11.196 1.00 90.38 119 LEU A N 1
ATOM 870 C CA . LEU A 1 119 ? 3.778 1.803 10.997 1.00 90.38 119 LEU A CA 1
ATOM 871 C C . LEU A 1 119 ? 4.706 0.733 10.407 1.00 90.38 119 LEU A C 1
ATOM 873 O O . LEU A 1 119 ? 4.530 -0.453 10.700 1.00 90.38 119 LEU A O 1
ATOM 877 N N . ILE A 1 120 ? 5.648 1.132 9.544 1.00 92.94 120 ILE A N 1
ATOM 878 C CA . ILE A 1 120 ? 6.608 0.260 8.854 1.00 92.94 120 ILE A CA 1
ATOM 879 C C . ILE A 1 120 ? 7.967 0.973 8.773 1.00 92.94 120 ILE A C 1
ATOM 881 O O . ILE A 1 120 ? 8.192 1.831 7.914 1.00 92.94 120 ILE A O 1
ATOM 885 N N . THR A 1 121 ? 8.895 0.563 9.639 1.00 90.56 121 THR A N 1
ATOM 886 C CA . THR A 1 121 ? 10.205 1.207 9.842 1.00 90.56 121 THR A CA 1
ATOM 887 C C . THR A 1 121 ? 11.101 1.206 8.596 1.00 90.56 121 THR A C 1
ATOM 889 O O . THR A 1 121 ? 11.891 2.122 8.404 1.00 90.56 121 THR A O 1
ATOM 892 N N . ASP A 1 122 ? 10.966 0.214 7.715 1.00 91.81 122 ASP A N 1
ATOM 893 C CA . ASP A 1 122 ? 11.737 0.050 6.473 1.00 91.81 122 ASP A CA 1
ATOM 894 C C . ASP A 1 122 ? 10.920 0.390 5.208 1.00 91.81 122 ASP A C 1
ATOM 896 O O . ASP A 1 122 ? 11.225 -0.073 4.107 1.00 91.81 122 ASP A O 1
ATOM 900 N N . SER A 1 123 ? 9.861 1.198 5.345 1.00 90.00 123 SER A N 1
ATOM 901 C CA . SER A 1 123 ? 8.909 1.492 4.259 1.00 90.00 123 SER A CA 1
ATOM 902 C C . SER A 1 123 ? 9.534 2.109 3.002 1.00 90.00 123 SER A C 1
ATOM 904 O O . SER A 1 123 ? 9.044 1.864 1.895 1.00 90.00 123 SER A O 1
ATOM 906 N N . ASP A 1 124 ? 10.622 2.867 3.134 1.00 90.06 124 ASP A N 1
ATOM 907 C CA . ASP A 1 124 ? 11.300 3.481 1.990 1.00 90.06 124 ASP A CA 1
ATOM 908 C C . ASP A 1 124 ? 12.116 2.485 1.163 1.00 90.06 124 ASP A C 1
ATOM 910 O O . ASP A 1 124 ? 12.179 2.634 -0.061 1.00 90.06 124 ASP A O 1
ATOM 914 N N . LEU A 1 125 ? 12.643 1.430 1.792 1.00 92.44 125 LEU A N 1
ATOM 915 C CA . LEU A 1 125 ? 13.436 0.387 1.132 1.00 92.44 125 LEU A CA 1
ATOM 916 C C . LEU A 1 125 ? 12.567 -0.635 0.388 1.00 92.44 125 LEU A C 1
ATOM 918 O O . LEU A 1 125 ? 13.037 -1.278 -0.549 1.00 92.44 125 LEU A O 1
ATOM 922 N N . LYS A 1 126 ? 11.296 -0.769 0.779 1.00 93.56 126 LYS A N 1
ATOM 923 C CA . LYS A 1 126 ? 10.357 -1.717 0.171 1.00 93.56 126 LYS A CA 1
ATOM 924 C C . LYS A 1 126 ? 9.875 -1.259 -1.201 1.00 93.56 126 LYS A C 1
ATOM 926 O O . LYS A 1 126 ? 9.637 -0.069 -1.429 1.00 93.56 126 LYS A O 1
ATOM 931 N N . ASN A 1 127 ? 9.640 -2.205 -2.104 1.00 94.31 127 ASN A N 1
ATOM 932 C CA . ASN A 1 127 ? 8.853 -1.955 -3.315 1.00 94.31 127 ASN A CA 1
ATOM 933 C C . ASN A 1 127 ? 7.337 -1.896 -3.006 1.00 94.31 127 ASN A C 1
ATOM 935 O O . ASN A 1 127 ? 6.910 -2.151 -1.877 1.00 94.31 127 ASN A O 1
ATOM 939 N N . ALA A 1 128 ? 6.509 -1.522 -3.988 1.00 95.38 128 ALA A N 1
ATOM 940 C CA . ALA A 1 128 ? 5.067 -1.346 -3.782 1.00 95.38 128 ALA A CA 1
ATOM 941 C C . ALA A 1 128 ? 4.382 -2.629 -3.282 1.00 95.38 128 ALA A C 1
ATOM 943 O O . ALA A 1 128 ? 3.557 -2.570 -2.368 1.00 95.38 128 ALA A O 1
ATOM 944 N N . LYS A 1 129 ? 4.758 -3.786 -3.839 1.00 96.25 129 LYS A N 1
ATOM 945 C CA . LYS A 1 129 ? 4.261 -5.101 -3.424 1.00 96.25 129 LYS A CA 1
ATOM 946 C C . LYS A 1 129 ? 4.641 -5.417 -1.985 1.00 96.25 129 LYS A C 1
ATOM 948 O O . LYS A 1 129 ? 3.767 -5.708 -1.177 1.00 96.25 129 LYS A O 1
ATOM 953 N N . GLU A 1 130 ? 5.925 -5.339 -1.650 1.00 96.31 130 GLU A N 1
ATOM 954 C CA . GLU A 1 130 ? 6.429 -5.613 -0.299 1.00 96.31 130 GLU A CA 1
ATOM 955 C C . GLU A 1 130 ? 5.762 -4.719 0.742 1.00 96.31 130 GLU A C 1
ATOM 957 O O . GLU A 1 130 ? 5.373 -5.187 1.814 1.00 96.31 130 GLU A O 1
ATOM 962 N N . LEU A 1 131 ? 5.597 -3.435 0.421 1.00 96.06 131 LEU A N 1
ATOM 963 C CA . LEU A 1 131 ? 4.936 -2.475 1.291 1.00 96.06 131 LEU A CA 1
ATOM 964 C C . LEU A 1 131 ? 3.461 -2.841 1.505 1.00 96.06 131 LEU A C 1
ATOM 966 O O . LEU A 1 131 ? 2.993 -2.902 2.644 1.00 96.06 131 LEU A O 1
ATOM 970 N N . PHE A 1 132 ? 2.736 -3.127 0.422 1.00 95.81 132 PHE A N 1
ATOM 971 C CA . PHE A 1 132 ? 1.323 -3.494 0.482 1.00 95.81 132 PHE A CA 1
ATOM 972 C C . PHE A 1 132 ? 1.094 -4.830 1.206 1.00 95.81 132 PHE A C 1
ATOM 974 O O . PHE A 1 132 ? 0.173 -4.944 2.021 1.00 95.81 132 PHE A O 1
ATOM 981 N N . ASP A 1 133 ? 1.949 -5.823 0.964 1.00 95.81 133 ASP A N 1
ATOM 982 C CA . ASP A 1 133 ? 1.912 -7.123 1.634 1.00 95.81 133 ASP A CA 1
ATOM 983 C C . ASP A 1 133 ? 2.236 -7.002 3.126 1.00 95.81 133 ASP A C 1
ATOM 985 O O . ASP A 1 133 ? 1.572 -7.647 3.939 1.00 95.81 133 ASP A O 1
ATOM 989 N N . THR A 1 134 ? 3.183 -6.136 3.505 1.00 95.56 134 THR A N 1
ATOM 990 C CA . THR A 1 134 ? 3.499 -5.852 4.916 1.00 95.56 134 THR A CA 1
ATOM 991 C C . THR A 1 134 ? 2.293 -5.234 5.629 1.00 95.56 134 THR A C 1
ATOM 993 O O . THR A 1 134 ? 1.886 -5.712 6.686 1.00 95.56 134 THR A O 1
ATOM 996 N N . LEU A 1 135 ? 1.643 -4.226 5.036 1.00 93.81 135 LEU A N 1
ATOM 997 C CA . LEU A 1 135 ? 0.417 -3.648 5.606 1.00 93.81 135 LEU A CA 1
ATOM 998 C C . LEU A 1 135 ? -0.694 -4.700 5.738 1.00 93.81 135 LEU A C 1
ATOM 1000 O O . LEU A 1 135 ? -1.363 -4.806 6.769 1.00 93.81 135 LEU A O 1
ATOM 1004 N N . LYS A 1 136 ? -0.878 -5.523 4.703 1.00 93.12 136 LYS A N 1
ATOM 1005 C CA . LYS A 1 136 ? -1.890 -6.579 4.692 1.00 93.12 136 LYS A CA 1
ATOM 1006 C C . LYS A 1 136 ? -1.618 -7.657 5.741 1.00 93.12 136 LYS A C 1
ATOM 1008 O O . LYS A 1 136 ? -2.581 -8.122 6.348 1.00 93.12 136 LYS A O 1
ATOM 1013 N N . SER A 1 137 ? -0.371 -8.067 5.952 1.00 92.56 137 SER A N 1
ATOM 1014 C CA . SER A 1 137 ? -0.030 -9.101 6.934 1.00 92.56 137 SER A CA 1
ATOM 1015 C C . SER A 1 137 ? -0.182 -8.590 8.367 1.00 92.56 137 SER A C 1
ATOM 1017 O O . SER A 1 137 ? -0.779 -9.276 9.196 1.00 92.56 137 SER A O 1
ATOM 1019 N N . VAL A 1 138 ? 0.262 -7.359 8.641 1.00 90.94 138 VAL A N 1
ATOM 1020 C CA . VAL A 1 138 ? 0.211 -6.761 9.983 1.00 90.94 138 VAL A CA 1
ATOM 1021 C C . VAL A 1 138 ? -1.222 -6.417 10.395 1.00 90.94 138 VAL A C 1
ATOM 1023 O O . VAL A 1 138 ? -1.610 -6.676 11.538 1.00 90.94 138 VAL A O 1
ATOM 1026 N N . TYR A 1 139 ? -2.022 -5.862 9.480 1.00 89.81 139 TYR A N 1
ATOM 1027 C CA . TYR A 1 139 ? -3.329 -5.281 9.814 1.00 89.81 139 TYR A CA 1
ATOM 1028 C C . TYR A 1 139 ? -4.528 -6.057 9.257 1.00 89.81 139 TYR A C 1
ATOM 1030 O O . TYR A 1 139 ? -5.634 -5.932 9.782 1.00 89.81 139 TYR A O 1
ATOM 1038 N N . GLY A 1 140 ? -4.338 -6.915 8.252 1.00 84.81 140 GLY A N 1
ATOM 1039 C CA . GLY A 1 140 ? -5.422 -7.698 7.648 1.00 84.81 140 GLY A CA 1
ATOM 1040 C C . GLY A 1 140 ? -6.077 -8.695 8.599 1.00 84.81 140 GLY A C 1
ATOM 1041 O O . GLY A 1 140 ? -7.299 -8.822 8.592 1.00 84.81 140 GLY A O 1
ATOM 1042 N N . GLY A 1 141 ? -5.288 -9.378 9.432 1.00 78.62 141 GLY A N 1
ATOM 1043 C CA . GLY A 1 141 ? -5.816 -10.317 10.429 1.00 78.62 141 GLY A CA 1
ATOM 1044 C C . GLY A 1 141 ? -6.386 -9.627 11.673 1.00 78.62 141 GLY A C 1
ATOM 1045 O O . GLY A 1 141 ? -7.408 -10.061 12.208 1.00 78.62 141 GLY A O 1
ATOM 1046 N N . LYS A 1 142 ? -5.751 -8.529 12.113 1.00 77.00 142 LYS A N 1
ATOM 1047 C CA . LYS A 1 142 ? -6.147 -7.785 13.320 1.00 77.00 142 LYS A CA 1
ATOM 1048 C C . LYS A 1 142 ? -7.529 -7.150 13.180 1.00 77.00 142 LYS A C 1
ATOM 1050 O O . LYS A 1 142 ? -8.332 -7.278 14.097 1.00 77.00 142 LYS A O 1
ATOM 1055 N N . ASP A 1 143 ? -7.833 -6.559 12.024 1.00 75.44 143 ASP A N 1
ATOM 1056 C CA . ASP A 1 143 ? -9.107 -5.870 11.765 1.00 75.44 143 ASP A CA 1
ATOM 1057 C C . ASP A 1 143 ? -10.325 -6.799 11.960 1.00 75.44 143 ASP A C 1
ATOM 1059 O O . ASP A 1 143 ? -11.292 -6.468 12.648 1.00 75.44 143 ASP A O 1
ATOM 1063 N N . GLY A 1 144 ? -10.248 -8.027 11.430 1.00 75.06 144 GLY A N 1
ATOM 1064 C CA . GLY A 1 144 ? -11.314 -9.021 11.575 1.00 75.06 144 GLY A CA 1
ATOM 1065 C C . GLY A 1 144 ? -11.513 -9.478 13.022 1.00 75.06 144 GLY A C 1
ATOM 1066 O O . GLY A 1 144 ? -12.641 -9.483 13.521 1.00 75.06 144 GLY A O 1
ATOM 1067 N N . MET A 1 145 ? -10.423 -9.827 13.711 1.00 79.19 145 MET A N 1
ATOM 1068 C CA . MET A 1 145 ? -10.476 -10.295 15.100 1.00 79.19 145 MET A CA 1
ATOM 1069 C C . MET A 1 145 ? -10.971 -9.199 16.047 1.00 79.19 145 MET A C 1
ATOM 1071 O O . MET A 1 145 ?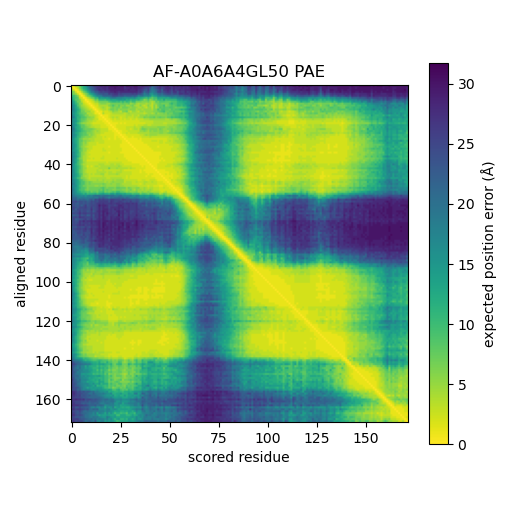 -11.850 -9.439 16.875 1.00 79.19 145 MET A O 1
ATOM 1075 N N . GLN A 1 146 ? -10.451 -7.983 15.894 1.00 75.75 146 GLN A N 1
ATOM 1076 C CA . GLN A 1 146 ? -10.831 -6.840 16.713 1.00 75.75 146 GLN A CA 1
ATOM 1077 C C . GLN A 1 146 ? -12.311 -6.513 16.532 1.00 75.75 146 GLN A C 1
ATOM 1079 O O . GLN A 1 146 ? -13.021 -6.352 17.520 1.00 75.75 146 GLN A O 1
ATOM 1084 N N . LYS A 1 147 ? -12.829 -6.553 15.299 1.00 81.00 147 LYS A N 1
ATOM 1085 C CA . LYS A 1 147 ? -14.265 -6.394 15.044 1.00 81.00 147 LYS A CA 1
ATOM 1086 C C . LYS A 1 147 ? -15.111 -7.460 15.745 1.00 81.00 147 LYS A C 1
ATOM 1088 O O . LYS A 1 147 ? -16.144 -7.125 16.323 1.00 81.00 147 LYS A O 1
ATOM 1093 N N . VAL A 1 148 ? -14.702 -8.730 15.709 1.00 82.50 148 VAL A N 1
ATOM 1094 C CA . VAL A 1 148 ? -15.429 -9.822 16.384 1.00 82.50 148 VAL A CA 1
ATOM 1095 C C . VAL A 1 148 ? -15.429 -9.629 17.901 1.00 82.50 148 VAL A C 1
ATOM 1097 O O . VAL A 1 148 ? -16.484 -9.751 18.526 1.00 82.50 148 VAL A O 1
ATOM 1100 N N . LEU A 1 149 ? -14.280 -9.289 18.489 1.00 82.44 149 LEU A N 1
ATOM 1101 C CA . LEU A 1 149 ? -14.157 -9.028 19.924 1.00 82.44 149 LEU A CA 1
ATOM 1102 C C . LEU A 1 149 ? -14.996 -7.822 20.352 1.00 82.44 149 LEU A C 1
ATOM 1104 O O . LEU A 1 149 ? -15.755 -7.928 21.315 1.00 82.44 149 LEU A O 1
ATOM 1108 N N . THR A 1 150 ? -14.939 -6.721 19.601 1.00 82.56 150 THR A N 1
ATOM 1109 C CA . THR A 1 150 ? -15.764 -5.536 19.854 1.00 82.56 150 THR A CA 1
ATOM 1110 C C . THR A 1 150 ? -17.247 -5.879 19.762 1.00 82.56 150 THR A C 1
ATOM 1112 O O . THR A 1 150 ? -17.996 -5.580 20.684 1.00 82.56 150 THR A O 1
ATOM 1115 N N . MET A 1 151 ? -17.687 -6.590 18.718 1.00 85.69 151 MET A N 1
ATOM 1116 C CA . MET A 1 151 ? -19.090 -7.005 18.585 1.00 85.69 151 MET A CA 1
ATOM 1117 C C . MET A 1 151 ? -19.538 -7.939 19.714 1.00 85.69 151 MET A C 1
ATOM 1119 O O . MET A 1 151 ? -20.670 -7.828 20.182 1.00 85.69 151 MET A O 1
ATOM 1123 N N . ARG A 1 152 ? -18.670 -8.846 20.178 1.00 87.75 152 ARG A N 1
ATOM 1124 C CA . ARG A 1 152 ? -18.956 -9.691 21.345 1.00 87.75 152 ARG A CA 1
ATOM 1125 C C . ARG A 1 152 ? -19.101 -8.843 22.612 1.00 87.75 152 ARG A C 1
ATOM 1127 O O . ARG A 1 152 ? -20.068 -9.053 23.338 1.00 87.75 152 ARG A O 1
ATOM 1134 N N . LYS A 1 153 ? -18.202 -7.878 22.847 1.00 85.81 153 LYS A N 1
ATOM 1135 C CA . LYS A 1 153 ? -18.262 -6.967 24.003 1.00 85.81 153 LYS A CA 1
ATOM 1136 C C . LYS A 1 153 ? -19.550 -6.139 23.984 1.00 85.81 153 LYS A C 1
ATOM 1138 O O . LYS A 1 153 ? -20.287 -6.153 24.964 1.00 85.81 153 LYS A O 1
ATOM 1143 N N . LEU A 1 154 ? -19.888 -5.538 22.841 1.00 86.12 154 LEU A N 1
ATOM 1144 C CA . LEU A 1 154 ? -21.129 -4.777 22.654 1.00 86.12 154 LEU A CA 1
ATOM 1145 C C . LEU A 1 154 ? -22.379 -5.617 22.943 1.00 86.12 154 LEU A C 1
ATOM 1147 O O . LEU A 1 154 ? -23.286 -5.152 23.619 1.00 86.12 154 LEU A O 1
ATOM 1151 N N . ARG A 1 155 ? -22.418 -6.871 22.474 1.00 84.56 155 ARG A N 1
ATOM 1152 C CA . ARG A 1 155 ? -23.538 -7.791 22.745 1.00 84.56 155 ARG A CA 1
ATOM 1153 C C . ARG A 1 155 ? -23.605 -8.260 24.198 1.00 84.56 155 ARG A C 1
ATOM 1155 O O . ARG A 1 155 ? -24.676 -8.649 24.644 1.00 84.56 155 ARG A O 1
ATOM 1162 N N . SER A 1 156 ? -22.481 -8.262 24.914 1.00 83.44 156 SER A N 1
ATOM 1163 C CA . SER A 1 156 ? -22.444 -8.611 26.339 1.00 83.44 156 SER A CA 1
ATOM 1164 C C . SER A 1 156 ? -22.872 -7.464 27.256 1.00 83.44 156 SER A C 1
ATOM 1166 O O . SER A 1 156 ? -23.216 -7.707 28.410 1.00 83.44 156 SER A O 1
ATOM 1168 N N . CYS A 1 157 ? -22.883 -6.223 26.759 1.00 81.38 157 CYS A N 1
ATOM 1169 C CA . CYS A 1 157 ? -23.384 -5.074 27.501 1.00 81.38 157 CYS A CA 1
ATOM 1170 C C . CYS A 1 157 ? -24.918 -5.099 27.520 1.00 81.38 157 CYS A C 1
ATOM 1172 O O . CYS A 1 157 ? -25.570 -4.803 26.521 1.00 81.38 157 CYS A O 1
ATOM 1174 N N . ILE A 1 158 ? -25.496 -5.435 28.672 1.00 81.56 158 ILE A N 1
ATOM 1175 C CA . ILE A 1 158 ? -26.940 -5.361 28.907 1.00 81.56 158 ILE A CA 1
ATOM 1176 C C . ILE A 1 158 ? -27.231 -4.028 29.593 1.00 81.56 158 ILE A C 1
ATOM 1178 O O . ILE A 1 158 ? -26.678 -3.743 30.654 1.00 81.56 158 ILE A O 1
ATOM 1182 N N . PHE A 1 159 ? -28.086 -3.207 28.987 1.00 81.12 159 PHE A N 1
ATOM 1183 C CA . PHE A 1 159 ? -28.601 -2.009 29.642 1.00 81.12 159 PHE A CA 1
ATOM 1184 C C . PHE A 1 159 ? -29.635 -2.429 30.690 1.00 81.12 159 PHE A C 1
ATOM 1186 O O . PHE A 1 159 ? -30.639 -3.056 30.349 1.00 81.12 159 PHE A O 1
ATOM 1193 N N . THR A 1 160 ? -29.388 -2.113 31.960 1.00 79.62 160 THR A N 1
ATOM 1194 C CA . THR A 1 160 ? -30.353 -2.357 33.038 1.00 79.62 160 THR A CA 1
ATOM 1195 C C . THR A 1 160 ? -31.056 -1.052 33.395 1.00 79.62 160 THR A C 1
ATOM 1197 O O . THR A 1 160 ? -30.444 0.011 33.357 1.00 79.62 160 THR A O 1
ATOM 1200 N N . SER A 1 161 ? -32.344 -1.101 33.750 1.00 76.56 161 SER A N 1
ATOM 1201 C CA . SER A 1 161 ? -33.127 0.108 34.068 1.00 76.56 161 SER A CA 1
ATOM 1202 C C . SER A 1 161 ? -32.637 0.849 35.319 1.00 76.56 161 SER A C 1
ATOM 1204 O O . SER A 1 161 ? -33.076 1.963 35.579 1.00 76.56 161 SER A O 1
ATOM 1206 N N . SER A 1 162 ? -31.756 0.225 36.105 1.00 83.50 162 SER A N 1
ATOM 1207 C CA . SER A 1 162 ? -31.071 0.829 37.250 1.00 83.50 162 SER A CA 1
ATOM 1208 C C . SER A 1 162 ? -29.827 1.637 36.868 1.00 83.50 162 SER A C 1
ATOM 1210 O O . SER A 1 162 ? -29.321 2.385 37.702 1.00 83.50 162 SER A O 1
ATOM 1212 N N . ASP A 1 163 ? -29.323 1.499 35.639 1.00 81.94 163 ASP A N 1
ATOM 1213 C CA . ASP A 1 163 ? -28.144 2.224 35.171 1.00 81.94 163 ASP A CA 1
ATOM 1214 C C . ASP A 1 163 ? -28.529 3.568 34.542 1.00 81.94 163 ASP A C 1
ATOM 1216 O O . ASP A 1 163 ? -29.421 3.652 33.696 1.00 81.94 163 ASP A O 1
ATOM 1220 N N . SER A 1 164 ? -27.809 4.636 34.899 1.00 86.06 164 SER A N 1
ATOM 1221 C CA . SER A 1 164 ? -27.880 5.877 34.127 1.00 86.06 164 SER A CA 1
ATOM 1222 C C . SER A 1 164 ? -27.210 5.695 32.762 1.00 86.06 164 SER A C 1
ATOM 1224 O O . SER A 1 164 ? -26.259 4.924 32.609 1.00 86.06 164 SER A O 1
ATOM 1226 N N . ILE A 1 165 ? -27.680 6.445 31.764 1.00 83.31 165 ILE A N 1
ATOM 1227 C CA . ILE A 1 165 ? -27.137 6.413 30.398 1.00 83.31 165 ILE A CA 1
ATOM 1228 C C . ILE A 1 165 ? -25.625 6.707 30.397 1.00 83.31 165 ILE A C 1
ATOM 1230 O O . ILE A 1 165 ? -24.859 5.983 29.762 1.00 83.31 165 ILE A O 1
ATOM 1234 N N . ASP A 1 166 ? -25.171 7.693 31.175 1.00 86.25 166 ASP A N 1
ATOM 1235 C CA . ASP A 1 166 ? -23.743 8.016 31.303 1.00 86.25 166 ASP A CA 1
ATOM 1236 C C . ASP A 1 166 ? -22.928 6.878 31.930 1.00 86.25 166 ASP A C 1
ATOM 1238 O O . ASP A 1 166 ? -21.799 6.609 31.513 1.00 86.25 166 ASP A O 1
ATOM 1242 N N . ALA A 1 167 ? -23.484 6.189 32.932 1.00 82.38 167 ALA A N 1
ATOM 1243 C CA . ALA A 1 167 ? -22.820 5.051 33.562 1.00 82.38 167 ALA A CA 1
ATOM 1244 C C . ALA A 1 167 ? -22.716 3.859 32.602 1.00 82.38 167 ALA A C 1
ATOM 1246 O O . ALA A 1 167 ? -21.718 3.142 32.635 1.00 82.38 167 ALA A O 1
ATOM 1247 N N . PHE A 1 168 ? -23.707 3.670 31.730 1.00 82.69 168 PHE A N 1
ATOM 1248 C CA . PHE A 1 168 ? -23.675 2.653 30.685 1.00 82.69 168 PHE A CA 1
ATOM 1249 C C . PHE A 1 168 ? -22.610 2.959 29.622 1.00 82.69 168 PHE A C 1
ATOM 1251 O O . PHE A 1 168 ? -21.781 2.096 29.332 1.00 82.69 168 PHE A O 1
ATOM 1258 N N . PHE A 1 169 ? -22.553 4.192 29.104 1.00 82.75 169 PHE A N 1
ATOM 1259 C CA . PHE A 1 169 ? -21.541 4.584 28.114 1.00 82.75 169 PHE A CA 1
ATOM 1260 C C . PHE A 1 169 ? -20.110 4.538 28.651 1.00 82.75 169 PHE A C 1
ATOM 1262 O O . PHE A 1 169 ? -19.197 4.218 27.900 1.00 82.75 169 PHE A O 1
ATOM 1269 N N . LYS A 1 170 ? -19.902 4.768 29.951 1.00 84.06 170 LYS A N 1
ATOM 1270 C CA . LYS A 1 170 ? -18.585 4.596 30.587 1.00 84.06 170 LYS A CA 1
ATOM 1271 C C . LYS A 1 170 ? -18.116 3.137 30.681 1.00 84.06 170 LYS A C 1
ATOM 1273 O O . LYS A 1 170 ? -16.931 2.914 30.912 1.00 84.06 170 LYS A O 1
ATOM 1278 N N . ARG A 1 171 ? -19.013 2.148 30.558 1.00 74.38 171 ARG A N 1
ATOM 1279 C CA . ARG A 1 171 ? -18.666 0.709 30.590 1.00 74.38 171 ARG A CA 1
ATOM 1280 C C . ARG A 1 171 ? -18.337 0.134 29.207 1.00 74.38 171 ARG A C 1
ATOM 1282 O O . ARG A 1 171 ? -17.771 -0.961 29.137 1.00 74.38 171 ARG A O 1
ATOM 1289 N N . LEU A 1 172 ? -18.724 0.831 28.137 1.00 70.69 172 LEU A N 1
ATOM 1290 C CA . LEU A 1 172 ? -18.452 0.460 26.744 1.00 70.69 172 LEU A CA 1
ATOM 1291 C C . LEU A 1 172 ? -16.972 0.672 26.407 1.00 70.69 172 LEU A C 1
ATOM 1293 O O . LEU A 1 172 ? -16.347 -0.307 25.919 1.00 70.69 172 LEU A O 1
#

pLDDT: mean 81.49, std 14.01, range [34.31, 96.31]

Radius of gyration: 25.94 Å; Cα contacts (8 Å, |Δi|>4): 151; chains: 1; bounding box: 83×25×74 Å

Mean predicted aligned error: 12.12 Å

Solvent-accessible surface area (backbone atoms only — not comparable to full-atom values): 10571 Å² total; per-residue (Å²): 130,84,75,81,79,69,78,73,80,76,76,67,85,52,58,78,89,68,19,30,55,88,49,77,86,29,55,46,69,66,43,53,50,50,44,53,52,60,25,53,80,69,70,37,48,38,42,47,76,54,78,35,67,84,55,78,77,83,75,77,71,76,69,47,72,47,72,45,98,87,73,51,73,47,76,45,65,78,77,77,78,76,80,72,89,63,60,98,83,50,70,75,47,53,61,65,56,43,49,53,53,28,52,48,42,34,49,41,51,51,39,43,35,48,65,51,58,84,79,34,83,60,52,84,80,42,52,28,25,58,45,51,50,49,52,44,63,69,36,54,61,49,49,57,53,52,51,50,53,50,53,50,53,59,71,67,61,75,89,50,96,86,56,51,71,69,63,52,63,74,72,109

Nearest PDB structures (foldseek):
  7m2w-assembly1_H  TM=1.850E-01  e=9.554E+00  Saccharomyces cerevisiae S288C

Sequence (172 aa):
MASNGAILPPIPEVSADLKFDGGVRVSWTPVKRRIINSLKTQGLVGYTDGTIPKPPLPISAPPITVTAPDGSTLTTTPPAAAAAATAVFSTNPSQEEWVFQNDRAKGIIKSHVDDLPSLITDSDLKNAKELFDTLKSVYGGKDGMQKVLTMRKLRSCIFTS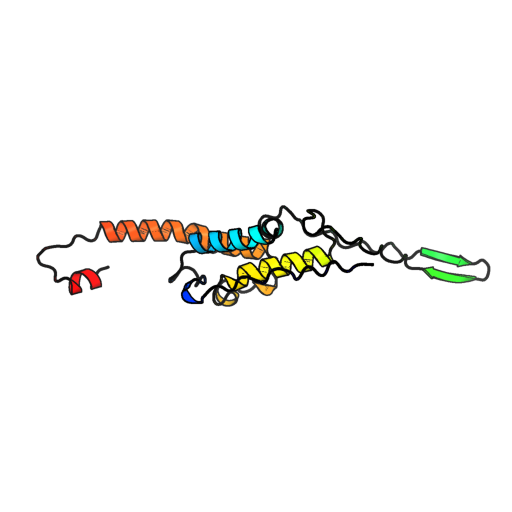SDSIDAFFKRL